Protein AF-A0A6P6T6K2-F1 (afdb_monomer)

Radius of gyration: 22.76 Å; Cα contacts (8 Å, |Δi|>4): 52; chains: 1; bounding box: 48×36×70 Å

Secondary structure (DSSP, 8-state):
--SS-GGGHHHHHHHHGGGSSSHHHHS--S--S------PPTTGGGS---TT--HHHHHHHHHHHHHHHHHHHHHHHHHHHHHHHHHHHHHHHHHHGGGS----

Sequence (104 aa):
MIQNDLVHGWGLDFALRRCVEPAHEKIDVVDSQWIVHQVIPSLGSQGQSENGKAPWQGVRERCRSEWAQFQDRLANADKKYIEQLGSTYLLSVYTLMPTLMPNF

Mean predicted aligned error: 10.82 Å

Structure (mmCIF, N/CA/C/O backbone):
data_AF-A0A6P6T6K2-F1
#
_entry.id   AF-A0A6P6T6K2-F1
#
loop_
_atom_site.group_PDB
_atom_site.id
_atom_site.type_symbol
_atom_site.label_atom_id
_atom_site.label_alt_id
_atom_site.label_comp_id
_atom_site.label_asym_id
_atom_site.label_entity_id
_atom_site.label_seq_id
_atom_site.pdbx_PDB_ins_code
_atom_site.Cartn_x
_atom_site.Cartn_y
_atom_site.Cartn_z
_atom_site.occupancy
_atom_site.B_iso_or_equiv
_atom_site.auth_seq_id
_atom_site.auth_comp_id
_atom_site.auth_asym_id
_atom_site.auth_atom_id
_atom_site.pdbx_PDB_model_num
ATOM 1 N N . MET A 1 1 ? -7.225 1.057 -5.249 1.00 55.31 1 MET A N 1
ATOM 2 C CA . MET A 1 1 ? -5.911 1.008 -5.911 1.00 55.31 1 MET A CA 1
ATOM 3 C C . MET A 1 1 ? -6.166 0.750 -7.372 1.00 55.31 1 MET A C 1
ATOM 5 O O . MET A 1 1 ? -6.970 -0.127 -7.673 1.00 55.31 1 MET A O 1
ATOM 9 N N . ILE A 1 2 ? -5.581 1.549 -8.253 1.00 51.41 2 ILE A N 1
ATOM 10 C CA . ILE A 1 2 ? -5.690 1.303 -9.686 1.00 51.41 2 ILE A CA 1
ATOM 11 C C . ILE A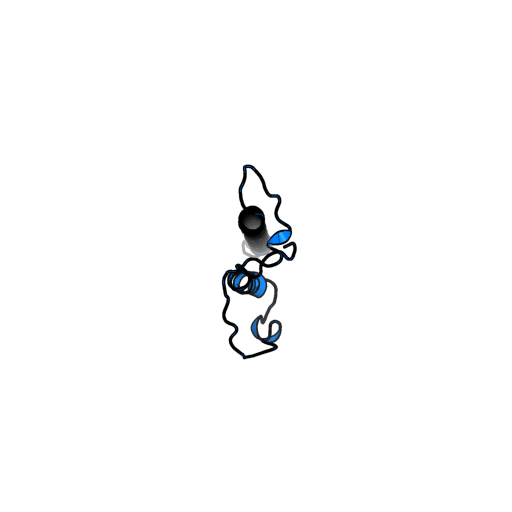 1 2 ? -4.548 0.352 -10.011 1.00 51.41 2 ILE A C 1
ATOM 13 O O . ILE A 1 2 ? -3.416 0.791 -10.023 1.00 51.41 2 ILE A O 1
ATOM 17 N N . GLN A 1 3 ? -4.882 -0.940 -10.143 1.00 56.38 3 GLN A N 1
ATOM 18 C CA . GLN A 1 3 ? -4.239 -2.094 -10.821 1.00 56.38 3 GLN A CA 1
ATOM 19 C C . GLN A 1 3 ? -2.770 -2.045 -11.295 1.00 56.38 3 GLN A C 1
ATOM 21 O O . GLN A 1 3 ? -2.377 -2.815 -12.166 1.00 56.38 3 GLN A O 1
ATOM 26 N N . ASN A 1 4 ? -1.927 -1.195 -10.744 1.00 55.91 4 ASN A N 1
ATOM 27 C CA . ASN A 1 4 ? -0.577 -1.017 -11.196 1.00 55.91 4 ASN A CA 1
ATOM 28 C C . ASN A 1 4 ? 0.310 -1.347 -10.014 1.00 55.91 4 ASN A C 1
ATOM 30 O O . ASN A 1 4 ? 0.663 -0.491 -9.208 1.00 55.91 4 ASN A O 1
ATOM 34 N N . ASP A 1 5 ? 0.650 -2.630 -9.963 1.00 57.38 5 ASP A N 1
ATOM 35 C CA . ASP A 1 5 ? 1.727 -3.214 -9.179 1.00 57.38 5 ASP A CA 1
ATOM 36 C C . ASP A 1 5 ? 1.341 -3.807 -7.817 1.00 57.38 5 ASP A C 1
ATOM 38 O O . ASP A 1 5 ? 1.294 -3.153 -6.775 1.00 57.38 5 ASP A O 1
ATOM 42 N N . LEU A 1 6 ? 1.184 -5.133 -7.829 1.00 57.53 6 LEU A N 1
ATOM 43 C CA . LEU A 1 6 ? 1.142 -5.988 -6.641 1.00 57.53 6 LEU A CA 1
ATOM 44 C C . LEU A 1 6 ? 2.489 -6.031 -5.884 1.00 57.53 6 LEU A C 1
ATOM 46 O O . LEU A 1 6 ? 2.598 -6.776 -4.915 1.00 57.53 6 LEU A O 1
ATOM 50 N N . VAL A 1 7 ? 3.475 -5.187 -6.239 1.00 60.12 7 VAL A N 1
ATOM 51 C CA . VAL A 1 7 ? 4.711 -4.948 -5.461 1.00 60.12 7 VAL A CA 1
ATOM 52 C C . VAL A 1 7 ? 4.415 -4.639 -3.992 1.00 60.12 7 VAL A C 1
ATOM 54 O O . VAL A 1 7 ? 5.184 -5.033 -3.121 1.00 60.12 7 VAL A O 1
ATOM 57 N N . HIS A 1 8 ? 3.280 -3.994 -3.707 1.00 58.66 8 HIS A N 1
ATOM 58 C CA . HIS A 1 8 ? 2.816 -3.710 -2.343 1.00 58.66 8 HIS A CA 1
ATOM 59 C C . HIS A 1 8 ? 1.665 -4.626 -1.884 1.00 58.66 8 HIS A C 1
ATOM 61 O O . HIS A 1 8 ? 1.119 -4.423 -0.802 1.00 58.66 8 HIS A O 1
ATOM 67 N N . GLY A 1 9 ? 1.288 -5.634 -2.680 1.00 63.41 9 GLY A N 1
ATOM 68 C CA . GLY A 1 9 ? 0.151 -6.522 -2.411 1.00 63.41 9 GLY A CA 1
ATOM 69 C C . GLY A 1 9 ? 0.275 -7.256 -1.077 1.00 63.41 9 GLY A C 1
ATOM 70 O O . GLY A 1 9 ? -0.690 -7.318 -0.326 1.00 63.41 9 GLY A O 1
ATOM 71 N N . TRP A 1 10 ? 1.493 -7.666 -0.708 1.00 67.25 10 TRP A N 1
ATOM 72 C CA . TRP A 1 10 ? 1.782 -8.281 0.595 1.00 67.25 10 TRP A CA 1
ATOM 73 C C . TRP A 1 10 ? 1.395 -7.406 1.797 1.00 67.25 10 TRP A C 1
ATOM 75 O O . TRP A 1 10 ? 1.029 -7.923 2.846 1.00 67.25 10 TRP A O 1
ATOM 85 N N . GLY A 1 11 ? 1.472 -6.079 1.670 1.00 74.19 11 GLY A N 1
ATOM 86 C CA . GLY A 1 11 ? 1.076 -5.154 2.734 1.00 74.19 11 GLY A CA 1
ATOM 87 C C . GLY A 1 11 ? -0.434 -4.909 2.799 1.00 74.19 11 GLY A C 1
ATOM 88 O O . GLY A 1 11 ? -0.939 -4.470 3.832 1.00 74.19 11 GLY A O 1
ATOM 89 N N . LEU A 1 12 ? -1.156 -5.176 1.708 1.00 79.62 12 LEU A N 1
ATOM 90 C CA . LEU A 1 12 ? -2.584 -4.894 1.584 1.00 79.62 12 LEU A CA 1
ATOM 91 C C . LEU A 1 12 ? -3.428 -5.841 2.440 1.00 79.62 12 LEU A C 1
ATOM 93 O O . LEU A 1 12 ? -4.355 -5.394 3.117 1.00 79.62 12 LEU A O 1
ATOM 97 N N . ASP A 1 13 ? -3.083 -7.127 2.444 1.00 76.38 13 ASP A N 1
ATOM 98 C CA . ASP A 1 13 ? -3.847 -8.167 3.140 1.00 76.38 13 ASP A CA 1
ATOM 99 C C . ASP A 1 13 ? -3.882 -7.918 4.658 1.00 76.38 13 ASP A C 1
ATOM 101 O O . ASP A 1 13 ? -4.918 -8.085 5.309 1.00 76.38 13 ASP A O 1
ATOM 105 N N . PHE A 1 14 ? -2.788 -7.386 5.221 1.00 79.44 14 PHE A N 1
ATOM 106 C CA . PHE A 1 14 ? -2.723 -6.964 6.625 1.00 79.44 14 PHE A CA 1
ATOM 107 C C . PHE A 1 14 ? -3.691 -5.828 6.966 1.00 79.44 14 PHE A C 1
ATOM 109 O O . PHE A 1 14 ? -4.163 -5.749 8.102 1.00 79.44 14 PHE A O 1
ATOM 116 N N . ALA A 1 15 ? -3.994 -4.950 6.009 1.00 84.50 15 ALA A N 1
ATOM 117 C CA . ALA A 1 15 ? -4.977 -3.895 6.203 1.00 84.50 15 ALA A CA 1
ATOM 118 C C . ALA A 1 15 ? -6.409 -4.415 6.021 1.00 84.50 15 ALA A C 1
ATOM 120 O O . ALA A 1 15 ? -7.270 -4.143 6.858 1.00 84.50 15 ALA A O 1
ATOM 121 N N . LEU A 1 16 ? -6.660 -5.189 4.960 1.00 82.75 16 LEU A N 1
ATOM 122 C CA . LEU A 1 16 ? -8.002 -5.654 4.600 1.00 82.75 16 LEU A CA 1
ATOM 123 C C . LEU A 1 16 ? -8.595 -6.640 5.604 1.00 82.75 16 LEU A C 1
ATOM 125 O O . LEU A 1 16 ? -9.808 -6.627 5.813 1.00 82.75 16 LEU A O 1
ATOM 129 N N . ARG A 1 17 ? -7.764 -7.431 6.298 1.00 85.25 17 ARG A N 1
ATOM 130 C CA . ARG A 1 17 ? -8.245 -8.352 7.342 1.00 85.25 17 ARG A CA 1
ATOM 131 C C . ARG A 1 17 ? -9.080 -7.657 8.425 1.00 85.25 17 ARG A C 1
ATOM 133 O O . ARG A 1 17 ? -9.901 -8.294 9.061 1.00 85.25 17 ARG A O 1
ATOM 140 N N . ARG A 1 18 ? -8.868 -6.354 8.656 1.00 84.62 18 ARG A N 1
ATOM 141 C CA . ARG A 1 18 ? -9.585 -5.568 9.675 1.00 84.62 18 ARG A CA 1
ATOM 142 C C . ARG A 1 18 ? -11.031 -5.261 9.278 1.00 84.62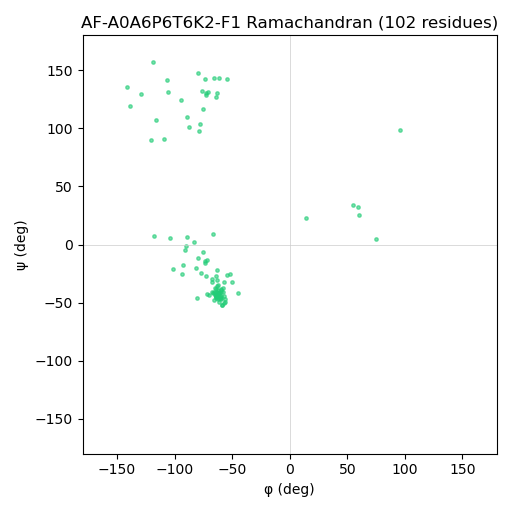 18 ARG A C 1
ATOM 144 O O . ARG A 1 18 ? -11.803 -4.812 10.117 1.00 84.62 18 ARG A O 1
ATOM 151 N N . CYS A 1 19 ? -11.387 -5.457 8.009 1.00 84.44 19 CYS A N 1
ATOM 152 C CA . CYS A 1 19 ? -12.715 -5.163 7.476 1.00 84.44 19 CYS A CA 1
ATOM 153 C C . CYS A 1 19 ? -13.681 -6.355 7.556 1.00 84.44 19 CYS A C 1
ATOM 155 O O . CYS A 1 19 ? -14.846 -6.205 7.194 1.00 84.44 19 CYS A O 1
ATOM 157 N N . VAL A 1 20 ? -13.221 -7.530 7.994 1.00 87.56 20 VAL A N 1
ATOM 158 C CA . VAL A 1 20 ? -14.017 -8.762 8.026 1.00 87.56 20 VAL A CA 1
ATOM 159 C C . VAL A 1 20 ? -13.717 -9.569 9.287 1.00 87.56 20 VAL A C 1
ATOM 161 O O . VAL A 1 20 ? -12.563 -9.763 9.643 1.00 87.56 20 VAL A O 1
ATOM 164 N N . GLU A 1 21 ? -14.763 -10.071 9.944 1.00 85.62 21 GLU A N 1
ATOM 165 C CA . GLU A 1 21 ? -14.646 -10.929 11.129 1.00 85.62 21 GLU A CA 1
ATOM 166 C C . GLU A 1 21 ? -15.497 -12.199 10.940 1.00 85.62 21 GLU A C 1
ATOM 168 O O . GLU A 1 21 ? -16.677 -12.065 10.580 1.00 85.62 21 GLU A O 1
ATOM 173 N N . PRO A 1 22 ? -14.953 -13.410 11.154 1.00 85.62 22 PRO A N 1
ATOM 174 C CA . PRO A 1 22 ? -13.533 -13.723 11.336 1.00 85.62 22 PRO A CA 1
ATOM 175 C C . PRO A 1 22 ? -12.764 -13.695 10.009 1.00 85.62 22 PRO A C 1
ATOM 177 O O . PRO A 1 22 ? -13.189 -14.261 9.002 1.00 85.62 22 PRO A O 1
ATOM 180 N N . ALA A 1 23 ? -11.619 -13.009 9.995 1.00 84.56 23 ALA A N 1
ATOM 181 C CA . ALA A 1 23 ? -10.894 -12.744 8.754 1.00 84.56 23 ALA A CA 1
ATOM 182 C C . ALA A 1 23 ? -10.372 -14.011 8.062 1.00 84.56 23 ALA A C 1
ATOM 184 O O . ALA A 1 23 ? -10.431 -14.095 6.846 1.00 84.56 23 ALA A O 1
ATOM 185 N N . HIS A 1 24 ? -9.905 -14.999 8.824 1.00 80.19 24 HIS A N 1
ATOM 186 C CA . HIS A 1 24 ? -9.297 -16.229 8.304 1.00 80.19 24 HIS A CA 1
ATOM 187 C C . HIS A 1 24 ? -10.301 -17.215 7.687 1.00 80.19 24 HIS A C 1
ATOM 189 O O . HIS A 1 24 ? -9.896 -18.125 6.980 1.00 80.19 24 HIS A O 1
ATOM 195 N N . GLU A 1 25 ? -11.598 -17.047 7.956 1.00 83.44 25 GLU A N 1
ATOM 196 C CA . GLU A 1 25 ? -12.656 -17.849 7.324 1.00 83.44 25 GLU A CA 1
ATOM 197 C C . GLU A 1 25 ? -13.214 -17.162 6.072 1.00 83.44 25 GLU A C 1
ATOM 199 O O . GLU A 1 25 ? -13.779 -17.806 5.192 1.00 83.44 25 GLU A O 1
ATOM 204 N N . LYS A 1 26 ? -13.099 -15.830 6.009 1.00 84.00 26 LYS A N 1
ATOM 205 C CA . LYS A 1 26 ? -13.676 -14.994 4.943 1.00 84.00 26 LYS A CA 1
ATOM 206 C C . LYS A 1 26 ? -12.650 -14.552 3.903 1.00 84.00 26 LYS A C 1
ATOM 208 O O . LYS A 1 26 ? -13.031 -14.176 2.798 1.00 84.00 26 LYS A O 1
ATOM 213 N N . ILE A 1 27 ? -11.373 -14.567 4.267 1.00 82.44 27 ILE A N 1
ATOM 214 C CA . ILE A 1 27 ? -10.225 -14.343 3.397 1.00 82.44 27 ILE A CA 1
ATOM 215 C C . ILE A 1 27 ? -9.447 -15.651 3.404 1.00 82.44 27 ILE A C 1
ATOM 217 O O . ILE A 1 27 ? -8.817 -15.984 4.406 1.00 82.44 27 ILE A O 1
ATOM 221 N N . ASP A 1 28 ? -9.515 -16.375 2.293 1.00 74.00 28 ASP A N 1
ATOM 222 C CA . ASP A 1 28 ? -8.866 -17.673 2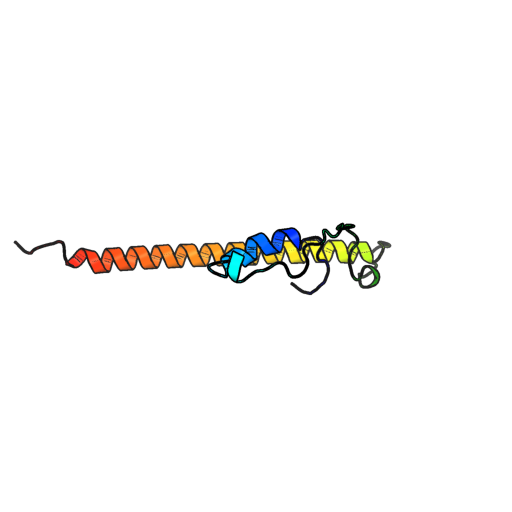.141 1.00 74.00 28 ASP A CA 1
ATOM 223 C C . ASP A 1 28 ? -7.839 -17.648 1.002 1.00 74.00 28 ASP A C 1
ATOM 225 O O . ASP A 1 28 ? -7.891 -16.815 0.089 1.00 74.00 28 ASP A O 1
ATOM 229 N N . VAL A 1 29 ? -6.881 -18.564 1.077 1.00 73.19 29 VAL A N 1
ATOM 230 C CA . VAL A 1 29 ? -5.810 -18.742 0.103 1.00 73.19 29 VAL A CA 1
ATOM 231 C C . VAL A 1 29 ? -6.292 -19.711 -0.974 1.00 73.19 29 VAL A C 1
ATOM 233 O O . VAL A 1 29 ? -6.428 -20.906 -0.739 1.00 73.19 29 VAL A O 1
ATOM 236 N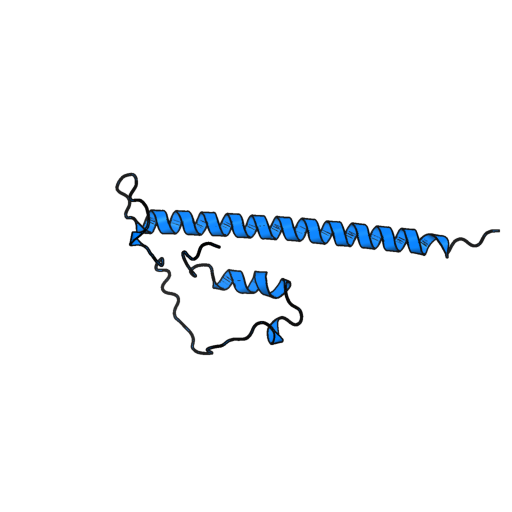 N . VAL A 1 30 ? -6.527 -19.197 -2.183 1.00 71.38 30 VAL A N 1
ATOM 237 C CA . VAL A 1 30 ? -7.006 -20.009 -3.320 1.00 71.38 30 VAL A CA 1
ATOM 238 C C . VAL A 1 30 ? -5.910 -20.924 -3.884 1.00 71.38 30 VAL A C 1
ATOM 240 O O . VAL A 1 30 ? -6.215 -21.981 -4.431 1.00 71.38 30 VAL A O 1
ATOM 243 N N . ASP A 1 31 ? -4.640 -20.540 -3.741 1.00 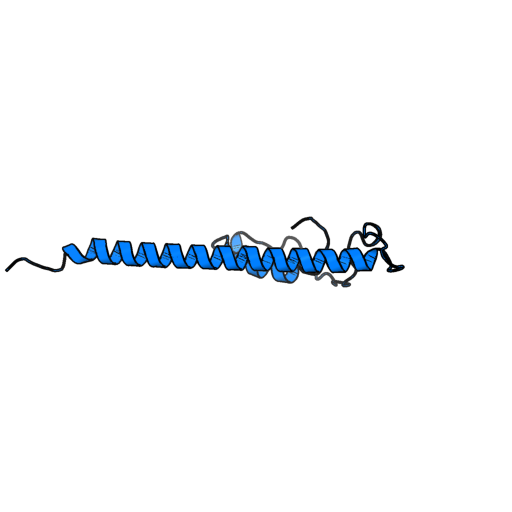68.94 31 ASP A N 1
ATOM 244 C CA . ASP A 1 31 ? -3.489 -21.324 -4.191 1.00 68.94 31 ASP A CA 1
ATOM 245 C C . ASP A 1 31 ? -2.368 -21.260 -3.144 1.00 68.94 31 ASP A C 1
ATOM 247 O O . ASP A 1 31 ? -1.877 -20.182 -2.806 1.00 68.94 31 ASP A O 1
ATOM 251 N N . SER A 1 32 ? -1.986 -22.414 -2.590 1.00 71.31 32 SER A N 1
ATOM 252 C CA . SER A 1 32 ? -0.944 -22.528 -1.562 1.00 71.31 32 SER A CA 1
ATOM 253 C C . SER A 1 32 ? 0.473 -22.577 -2.143 1.00 71.31 32 SER A C 1
ATOM 255 O O . SER A 1 32 ? 1.440 -22.774 -1.401 1.00 71.31 32 SER A O 1
ATOM 257 N N . GLN A 1 33 ? 0.623 -22.465 -3.465 1.00 81.50 33 GLN A N 1
ATOM 258 C CA . GLN A 1 33 ? 1.930 -22.364 -4.098 1.00 81.50 33 GLN A CA 1
ATOM 259 C C . GLN A 1 33 ? 2.566 -21.006 -3.800 1.00 81.50 33 GLN A C 1
ATOM 261 O O . GLN A 1 33 ? 1.969 -19.944 -3.969 1.00 81.50 33 GLN A O 1
ATOM 266 N N . TRP A 1 34 ? 3.826 -21.037 -3.370 1.00 68.94 34 TRP A N 1
ATOM 267 C CA . TRP A 1 34 ? 4.598 -19.820 -3.180 1.00 68.94 34 TRP A CA 1
ATOM 268 C C . TRP A 1 34 ? 4.968 -19.237 -4.548 1.00 68.94 34 TRP A C 1
ATOM 270 O O . TRP A 1 34 ? 5.497 -19.926 -5.419 1.00 68.94 34 TRP A O 1
ATOM 280 N N . ILE A 1 35 ? 4.705 -17.945 -4.729 1.00 70.25 35 ILE A N 1
ATOM 281 C CA . ILE A 1 35 ? 5.091 -17.200 -5.928 1.00 70.25 35 ILE A CA 1
ATOM 282 C C . ILE A 1 35 ? 6.274 -16.306 -5.565 1.00 70.25 35 ILE A C 1
ATOM 284 O O . ILE A 1 35 ? 6.236 -15.573 -4.575 1.00 70.25 35 ILE A O 1
ATOM 288 N N . VAL A 1 36 ? 7.332 -16.336 -6.380 1.00 76.00 36 VAL A N 1
ATOM 289 C CA . VAL A 1 36 ? 8.445 -15.392 -6.231 1.00 76.00 36 VAL A CA 1
ATOM 290 C C . VAL A 1 36 ? 8.021 -14.031 -6.748 1.00 76.00 36 VAL A C 1
ATOM 292 O O . VAL A 1 36 ? 7.796 -13.841 -7.944 1.00 76.00 36 VAL A O 1
ATOM 295 N N . HIS A 1 37 ? 7.988 -13.055 -5.851 1.00 73.88 37 HIS A N 1
ATOM 296 C CA . HIS A 1 37 ? 7.749 -11.675 -6.225 1.00 73.88 37 HIS A CA 1
ATOM 297 C C . HIS A 1 37 ? 9.027 -11.045 -6.813 1.00 73.88 37 HIS A C 1
ATOM 299 O O . HIS A 1 37 ? 9.933 -10.658 -6.080 1.00 73.88 37 HIS A O 1
ATOM 305 N N . GLN A 1 38 ? 9.102 -10.892 -8.139 1.00 76.25 38 GLN A N 1
ATOM 306 C CA . GLN A 1 38 ? 10.310 -10.396 -8.826 1.00 76.25 38 GLN A CA 1
ATOM 307 C C . GLN A 1 38 ? 10.556 -8.879 -8.698 1.00 76.25 38 GLN A C 1
ATOM 309 O O . GLN A 1 38 ? 11.590 -8.384 -9.138 1.00 76.25 38 GLN A O 1
ATOM 314 N N . VAL A 1 39 ? 9.629 -8.116 -8.103 1.00 73.44 39 VAL A N 1
ATOM 315 C CA . VAL A 1 39 ? 9.745 -6.643 -7.937 1.00 73.44 39 VAL A CA 1
ATOM 316 C C . VAL A 1 39 ? 9.855 -5.901 -9.286 1.00 73.44 39 VAL A C 1
ATOM 318 O O . VAL A 1 39 ? 10.392 -4.790 -9.399 1.00 73.44 39 VAL A O 1
ATOM 321 N N . ILE A 1 40 ? 9.328 -6.526 -10.339 1.00 74.94 40 ILE A N 1
ATOM 322 C CA . ILE A 1 40 ? 9.250 -5.956 -11.680 1.00 74.94 40 ILE A CA 1
ATOM 323 C C . ILE A 1 40 ? 7.875 -5.313 -11.831 1.00 74.94 40 ILE A C 1
ATOM 325 O O . ILE A 1 40 ? 6.877 -6.011 -11.642 1.00 74.94 40 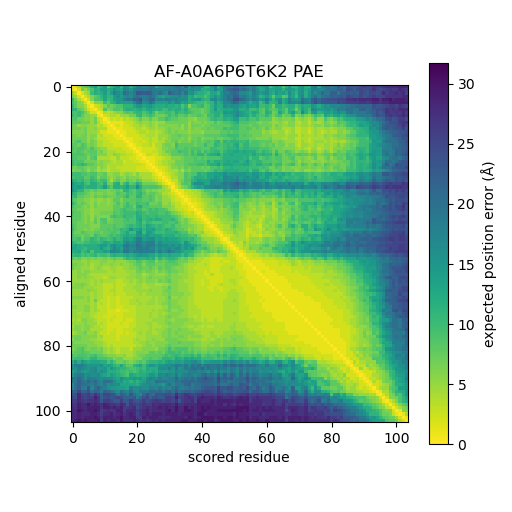ILE A O 1
ATOM 329 N N . PRO A 1 41 ? 7.813 -4.017 -12.185 1.00 72.81 41 PRO A N 1
ATOM 330 C CA . PRO A 1 41 ? 6.545 -3.345 -12.311 1.00 72.81 41 PRO A CA 1
ATOM 331 C C . PRO A 1 41 ? 5.697 -3.937 -13.428 1.00 72.81 41 PRO A C 1
ATOM 333 O O . PRO A 1 41 ? 6.126 -4.001 -14.586 1.00 72.81 41 PRO A O 1
ATOM 336 N N . SER A 1 42 ? 4.466 -4.309 -13.089 1.00 73.00 42 SER A N 1
ATOM 337 C CA . SER A 1 42 ? 3.455 -4.597 -14.104 1.00 73.00 42 SER A CA 1
ATOM 338 C C . SER A 1 42 ? 3.196 -3.339 -14.937 1.00 73.00 42 SER A C 1
ATOM 340 O O . SER A 1 42 ? 3.244 -2.221 -14.426 1.00 73.00 42 SER A O 1
ATOM 342 N N . LEU A 1 43 ? 2.960 -3.520 -16.241 1.00 76.06 43 LEU A N 1
ATOM 343 C CA . LEU A 1 43 ? 2.702 -2.420 -17.180 1.00 76.06 43 LEU A CA 1
ATOM 344 C C . LEU A 1 43 ? 3.848 -1.393 -17.262 1.00 76.06 43 LEU A C 1
ATOM 346 O O . LEU A 1 43 ? 3.613 -0.215 -17.522 1.00 76.06 43 LEU A O 1
ATOM 350 N N . GLY A 1 44 ? 5.104 -1.828 -17.090 1.00 76.19 44 GLY A N 1
ATOM 351 C CA . GLY A 1 44 ? 6.290 -0.960 -17.130 1.00 76.19 44 GLY A CA 1
ATOM 352 C C . GLY A 1 44 ? 6.409 -0.061 -18.373 1.00 76.19 44 GLY A C 1
ATOM 353 O O . GLY A 1 44 ? 7.013 1.004 -18.294 1.00 76.19 44 GLY A O 1
ATOM 354 N N . SER A 1 45 ? 5.806 -0.439 -19.505 1.00 80.50 45 SER A N 1
ATOM 355 C CA . SER A 1 45 ? 5.753 0.369 -20.735 1.00 80.50 45 SER A CA 1
ATOM 356 C C . SER A 1 45 ? 4.693 1.480 -20.728 1.00 80.50 45 SER A C 1
ATOM 358 O O . SER A 1 45 ? 4.730 2.344 -21.596 1.00 80.50 45 SER A O 1
ATOM 360 N N . GLN A 1 46 ? 3.766 1.488 -19.766 1.00 81.06 46 GLN A N 1
ATOM 361 C CA . GLN A 1 46 ? 2.696 2.487 -19.639 1.00 81.06 46 GLN A CA 1
ATOM 362 C C . GLN A 1 46 ? 3.088 3.707 -18.791 1.00 81.06 46 GLN A C 1
ATOM 364 O O . GLN A 1 46 ? 2.243 4.539 -18.455 1.00 81.06 46 GLN A O 1
ATOM 369 N N . GLY A 1 47 ? 4.346 3.816 -18.369 1.00 76.56 47 GLY A N 1
ATOM 370 C CA . GLY A 1 47 ? 4.831 5.048 -17.755 1.00 76.56 47 GLY A CA 1
ATOM 371 C C . GLY A 1 47 ? 5.173 6.094 -18.808 1.00 76.56 47 GLY A C 1
ATOM 372 O O . GLY A 1 47 ? 5.625 5.768 -19.904 1.00 76.56 47 GLY A O 1
ATOM 373 N N . GLN A 1 48 ? 4.984 7.365 -18.471 1.00 78.31 48 GLN A N 1
ATOM 374 C CA . GLN A 1 48 ? 5.482 8.451 -19.305 1.00 78.31 48 GLN A CA 1
ATOM 375 C C . GLN A 1 48 ? 7.005 8.529 -19.173 1.00 78.31 48 GLN A C 1
ATOM 377 O O . GLN A 1 48 ? 7.557 8.545 -18.073 1.00 78.31 48 GLN A O 1
ATOM 382 N N . SER A 1 49 ? 7.683 8.543 -20.318 1.00 77.50 49 SER A N 1
ATOM 383 C CA . SER A 1 49 ? 9.112 8.828 -20.391 1.00 77.50 49 SER A CA 1
ATOM 384 C C . SER A 1 49 ? 9.303 10.337 -20.282 1.00 77.50 49 SER A C 1
ATOM 386 O O . SER A 1 49 ? 9.172 11.051 -21.274 1.00 77.50 49 SER A O 1
ATOM 388 N N . GLU A 1 50 ? 9.617 10.824 -19.088 1.00 80.25 50 GLU A N 1
ATOM 389 C CA . GLU A 1 50 ? 9.939 12.232 -18.851 1.00 80.25 50 GLU A CA 1
ATOM 390 C C . GLU A 1 50 ? 11.441 12.409 -18.616 1.00 80.25 50 GLU A C 1
ATOM 392 O O . GLU A 1 50 ? 12.079 11.590 -17.954 1.00 80.25 50 GLU A O 1
ATOM 397 N N . ASN A 1 51 ? 12.023 13.491 -19.143 1.00 81.19 51 ASN A N 1
ATOM 398 C CA . ASN A 1 51 ? 13.423 13.869 -18.898 1.00 81.19 51 ASN A CA 1
ATOM 399 C C . ASN A 1 51 ? 14.451 12.762 -19.224 1.00 81.19 51 ASN A C 1
ATOM 401 O O . ASN A 1 51 ? 15.461 12.620 -18.538 1.00 81.19 51 ASN A O 1
ATOM 405 N N . GLY A 1 52 ? 14.179 11.943 -20.246 1.00 81.56 52 GLY A N 1
ATOM 406 C CA . GLY A 1 52 ? 15.049 10.829 -20.646 1.00 81.56 52 GLY A CA 1
ATOM 407 C C . GLY A 1 52 ? 15.006 9.607 -19.718 1.00 81.56 52 GLY A C 1
ATOM 408 O O . GLY A 1 52 ? 15.760 8.658 -19.933 1.00 81.56 52 GLY A O 1
ATOM 409 N N . LYS A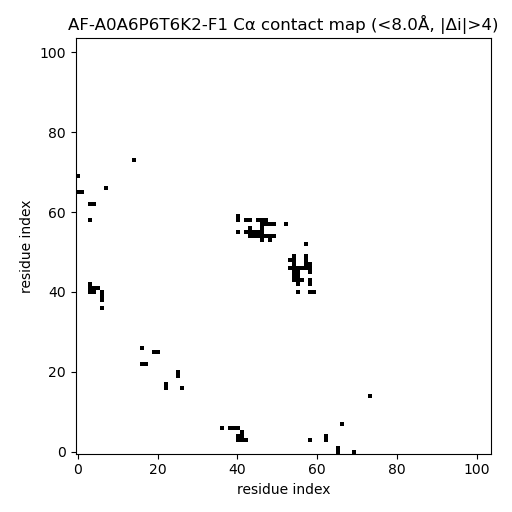 1 53 ? 14.134 9.592 -18.701 1.00 85.62 53 LYS A N 1
ATOM 410 C CA . LYS A 1 53 ? 13.905 8.418 -17.854 1.00 85.62 53 LYS A CA 1
ATOM 411 C C . LYS A 1 53 ? 13.110 7.353 -18.603 1.00 85.62 53 LYS A C 1
ATOM 413 O O . LYS A 1 53 ? 12.156 7.652 -19.315 1.00 85.62 53 LYS A O 1
ATOM 418 N N . ALA A 1 54 ? 13.454 6.089 -18.374 1.00 87.25 54 ALA A N 1
ATOM 419 C CA . ALA A 1 54 ? 12.707 4.975 -18.942 1.00 87.25 54 ALA A CA 1
ATOM 420 C C . ALA A 1 54 ? 11.267 4.909 -18.371 1.00 87.25 54 ALA A C 1
ATOM 422 O O . ALA A 1 54 ? 11.094 5.113 -17.167 1.00 87.25 54 ALA A O 1
ATOM 423 N N . PRO A 1 55 ? 10.253 4.539 -19.180 1.00 86.44 55 PRO A N 1
ATOM 424 C CA . PRO A 1 55 ? 8.842 4.441 -18.774 1.00 86.44 55 PRO A CA 1
ATOM 425 C C . PRO A 1 55 ? 8.586 3.742 -17.428 1.00 86.44 55 PRO A C 1
ATOM 427 O O . PRO A 1 55 ? 7.823 4.229 -16.595 1.00 86.44 55 PRO A O 1
ATOM 430 N N . TRP A 1 56 ? 9.283 2.637 -17.150 1.00 83.75 56 TRP A N 1
ATOM 431 C CA . TRP A 1 56 ? 9.087 1.859 -15.921 1.00 83.75 56 TRP A CA 1
ATOM 432 C C . TRP A 1 56 ? 9.425 2.641 -14.641 1.00 83.75 56 TRP A C 1
ATOM 434 O O . TRP A 1 56 ? 8.938 2.302 -13.561 1.00 83.75 56 TRP A O 1
ATOM 444 N N . GLN A 1 57 ? 10.239 3.698 -14.738 1.00 86.31 57 GLN A N 1
ATOM 445 C CA . GLN A 1 57 ? 10.540 4.573 -13.605 1.00 86.31 57 GLN A CA 1
ATOM 446 C C . GLN A 1 57 ? 9.321 5.412 -13.216 1.00 86.31 57 GLN A C 1
ATOM 448 O O . GLN A 1 57 ? 8.992 5.475 -12.032 1.00 86.31 57 GLN A O 1
ATOM 453 N N . GLY A 1 58 ? 8.606 5.970 -14.198 1.00 85.56 58 GLY A N 1
ATOM 454 C CA . GLY A 1 58 ? 7.354 6.696 -13.961 1.00 85.56 58 GLY A CA 1
ATOM 455 C C . GLY A 1 58 ? 6.267 5.787 -13.383 1.00 85.56 58 GLY A C 1
ATOM 456 O O . GLY A 1 58 ? 5.532 6.182 -12.480 1.00 85.56 58 GLY A O 1
ATOM 457 N N . VAL A 1 59 ? 6.229 4.523 -13.822 1.00 83.56 59 VAL A N 1
ATOM 458 C CA . VAL A 1 59 ? 5.376 3.497 -13.205 1.00 83.56 59 VAL A CA 1
ATOM 459 C C . VAL A 1 59 ? 5.710 3.320 -11.722 1.00 83.56 59 VAL A C 1
ATOM 461 O O . VAL A 1 59 ? 4.818 3.442 -10.888 1.00 83.56 59 VAL A O 1
ATOM 464 N N . ARG A 1 60 ? 6.985 3.107 -11.368 1.00 83.06 60 ARG A N 1
ATOM 465 C CA . ARG A 1 60 ? 7.396 2.954 -9.960 1.00 83.06 60 ARG A CA 1
ATOM 466 C C . ARG A 1 60 ? 7.075 4.182 -9.109 1.00 83.06 60 ARG A C 1
ATOM 468 O O . ARG A 1 60 ? 6.682 4.036 -7.953 1.00 83.06 60 ARG A O 1
ATOM 475 N N . GLU A 1 61 ? 7.257 5.385 -9.649 1.00 86.00 61 GLU A N 1
ATOM 476 C CA . GLU A 1 61 ? 6.903 6.632 -8.963 1.00 86.00 61 GLU A CA 1
ATOM 477 C C . GLU A 1 61 ? 5.395 6.702 -8.675 1.00 86.00 61 GLU A C 1
ATOM 479 O O . GLU A 1 61 ? 5.011 6.935 -7.525 1.00 86.00 61 GLU A O 1
ATOM 484 N N . ARG A 1 62 ? 4.547 6.387 -9.663 1.00 84.75 62 ARG A N 1
ATOM 485 C CA . ARG A 1 62 ? 3.090 6.308 -9.488 1.00 84.75 62 ARG A CA 1
ATOM 486 C C . ARG A 1 62 ? 2.689 5.266 -8.441 1.00 84.75 62 ARG A C 1
ATOM 488 O O . ARG A 1 62 ? 1.922 5.593 -7.542 1.00 84.75 62 ARG A O 1
ATOM 495 N N . CYS A 1 63 ? 3.258 4.061 -8.488 1.00 81.69 63 CYS A N 1
ATOM 496 C CA . CYS A 1 63 ? 2.964 2.993 -7.524 1.00 81.69 63 CYS A CA 1
ATOM 497 C C . CYS A 1 63 ? 3.257 3.414 -6.077 1.00 81.69 63 CYS A C 1
ATOM 499 O O . CYS A 1 63 ? 2.467 3.133 -5.177 1.00 81.69 63 CYS A O 1
ATOM 501 N N . ARG A 1 64 ? 4.365 4.131 -5.842 1.00 83.81 64 ARG A N 1
ATOM 502 C CA . ARG A 1 64 ? 4.683 4.675 -4.511 1.00 83.81 64 ARG A CA 1
ATOM 503 C C . ARG A 1 64 ? 3.685 5.742 -4.067 1.00 83.81 64 ARG A C 1
ATOM 505 O O . ARG A 1 64 ? 3.289 5.745 -2.905 1.00 83.81 64 ARG A O 1
ATOM 512 N N . SER A 1 65 ? 3.271 6.629 -4.973 1.00 86.62 65 SER A N 1
ATOM 513 C CA . SER A 1 65 ? 2.264 7.653 -4.667 1.00 86.62 65 SER A CA 1
ATOM 514 C C . SER A 1 65 ? 0.906 7.035 -4.327 1.00 86.62 65 SER A C 1
ATOM 516 O O . SER A 1 65 ? 0.284 7.423 -3.340 1.00 86.62 65 SER A O 1
ATOM 518 N N . GLU A 1 66 ? 0.464 6.036 -5.092 1.00 85.62 66 GLU A N 1
ATOM 519 C CA . GLU A 1 66 ? -0.787 5.323 -4.822 1.00 85.62 66 GLU A CA 1
ATOM 520 C C . GLU A 1 66 ? -0.756 4.590 -3.477 1.00 85.62 66 GLU A C 1
ATOM 522 O O . GLU A 1 66 ? -1.750 4.603 -2.747 1.00 85.62 66 GLU A O 1
ATOM 527 N N . TRP A 1 67 ? 0.386 3.993 -3.120 1.00 83.75 67 TRP A N 1
ATOM 528 C CA . TRP A 1 67 ? 0.562 3.362 -1.815 1.00 83.75 67 TRP A CA 1
ATOM 529 C C . TRP A 1 67 ? 0.480 4.375 -0.665 1.00 83.75 67 TRP A C 1
ATOM 531 O O . TRP A 1 67 ? -0.237 4.133 0.304 1.00 83.75 67 TRP A O 1
ATOM 541 N N . ALA A 1 68 ? 1.128 5.538 -0.790 1.00 88.38 68 ALA A N 1
ATOM 542 C CA . ALA A 1 68 ? 1.028 6.605 0.208 1.00 88.38 68 ALA A CA 1
ATOM 543 C C . ALA A 1 68 ? -0.425 7.086 0.384 1.00 88.38 68 ALA A C 1
ATOM 545 O O . ALA A 1 68 ? -0.932 7.138 1.501 1.00 88.38 68 ALA A O 1
ATOM 546 N N . GLN A 1 69 ? -1.146 7.318 -0.720 1.00 89.75 69 GLN A N 1
ATOM 547 C CA . GLN A 1 69 ? -2.568 7.679 -0.670 1.00 89.75 69 GLN A CA 1
ATOM 548 C C . GLN A 1 69 ? -3.421 6.598 0.005 1.00 89.75 69 GLN A C 1
ATOM 550 O O . GLN A 1 69 ? -4.375 6.904 0.720 1.00 89.75 69 GLN A O 1
ATOM 555 N N . PHE A 1 70 ? -3.113 5.321 -0.228 1.00 86.56 70 PHE A N 1
ATOM 556 C CA . PHE A 1 70 ? -3.793 4.220 0.445 1.00 86.56 70 PHE A CA 1
ATOM 557 C C . PHE A 1 70 ? -3.547 4.239 1.961 1.00 86.56 70 PHE A C 1
ATOM 559 O O . PHE A 1 70 ? -4.508 4.137 2.727 1.00 86.56 70 PHE A O 1
ATOM 566 N N . GLN A 1 71 ? -2.298 4.431 2.392 1.00 87.69 71 GLN A N 1
ATOM 567 C CA . GLN A 1 71 ? -1.947 4.548 3.810 1.00 87.69 71 GLN A CA 1
ATOM 568 C C . GLN A 1 71 ? -2.659 5.733 4.476 1.00 87.69 71 GLN A C 1
ATOM 570 O O . GLN A 1 71 ? -3.257 5.561 5.538 1.00 87.69 71 GLN A O 1
ATOM 575 N N . ASP A 1 72 ? -2.697 6.895 3.821 1.00 93.50 72 ASP A N 1
ATOM 576 C CA . ASP A 1 72 ? -3.415 8.073 4.318 1.00 93.50 72 ASP A CA 1
ATOM 577 C C . ASP A 1 72 ? -4.917 7.804 4.465 1.00 93.50 72 ASP A C 1
ATOM 579 O O . ASP A 1 72 ? -5.549 8.188 5.453 1.00 93.50 72 ASP A O 1
ATOM 583 N N . ARG A 1 73 ? -5.522 7.115 3.490 1.00 91.50 73 ARG A N 1
ATOM 584 C CA . ARG A 1 73 ? -6.942 6.739 3.547 1.00 91.50 73 ARG A CA 1
ATOM 585 C C . ARG A 1 73 ? -7.239 5.800 4.712 1.00 91.50 73 ARG A C 1
ATOM 587 O O . ARG A 1 73 ? -8.268 5.980 5.361 1.00 91.50 73 ARG A O 1
ATOM 594 N N . LEU A 1 74 ? -6.360 4.836 4.985 1.00 89.31 74 LEU A N 1
ATOM 595 C CA . LEU A 1 74 ? -6.494 3.950 6.141 1.00 89.31 74 LEU A CA 1
ATOM 596 C C . LEU A 1 74 ? -6.341 4.703 7.460 1.00 89.31 74 LEU A C 1
ATOM 598 O O . LEU A 1 74 ? -7.193 4.563 8.330 1.00 89.31 74 LEU A O 1
ATOM 602 N N . ALA A 1 75 ? -5.316 5.545 7.598 1.00 92.31 75 ALA A N 1
ATOM 603 C CA . ALA A 1 75 ? -5.095 6.322 8.816 1.00 92.31 75 ALA A CA 1
ATOM 604 C C . ALA A 1 75 ? -6.290 7.239 9.130 1.00 92.31 75 ALA A C 1
ATOM 606 O O . ALA A 1 75 ? -6.740 7.336 10.273 1.00 92.31 75 ALA A O 1
ATOM 607 N N . ASN A 1 76 ? -6.867 7.863 8.100 1.00 94.56 76 ASN A N 1
ATOM 608 C CA . ASN A 1 76 ? -8.080 8.664 8.244 1.00 94.56 76 ASN A CA 1
ATOM 609 C C . ASN A 1 76 ? -9.302 7.826 8.653 1.00 94.56 76 ASN A C 1
ATOM 611 O O . ASN A 1 76 ? -10.132 8.300 9.430 1.00 94.56 76 ASN A O 1
ATOM 615 N N . ALA A 1 77 ? -9.434 6.601 8.139 1.00 90.94 77 ALA A N 1
ATOM 616 C CA . ALA A 1 77 ? -10.499 5.688 8.550 1.00 90.94 77 ALA A CA 1
ATOM 617 C C . ALA A 1 77 ? -10.331 5.251 10.015 1.00 90.94 77 ALA A C 1
ATOM 619 O O . ALA A 1 77 ? -11.303 5.278 10.768 1.00 90.94 77 ALA A O 1
ATOM 620 N N . ASP A 1 78 ? -9.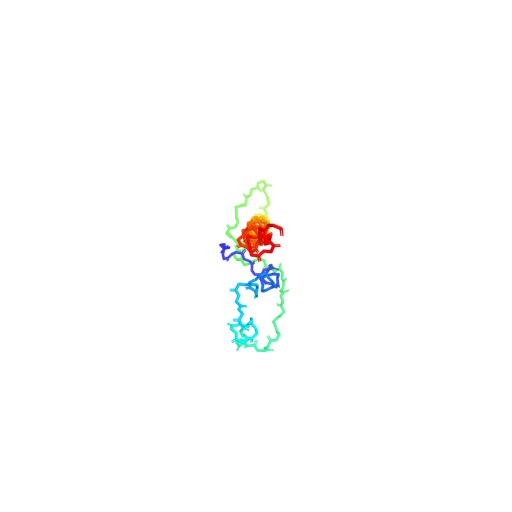103 4.948 10.439 1.00 90.50 78 ASP A N 1
ATOM 621 C CA . ASP A 1 78 ? -8.775 4.576 11.819 1.00 90.50 78 ASP A CA 1
ATOM 622 C C . ASP A 1 78 ? -9.100 5.697 12.799 1.00 90.50 78 ASP A C 1
ATOM 624 O O . ASP A 1 78 ? -9.752 5.467 13.818 1.00 90.50 78 ASP A O 1
ATOM 628 N N . LYS A 1 79 ? -8.717 6.930 12.457 1.00 94.19 79 LYS A N 1
ATOM 629 C CA . LYS A 1 79 ? -9.053 8.108 13.256 1.00 94.19 79 LYS A CA 1
ATOM 630 C C . LYS A 1 79 ? -10.567 8.239 13.447 1.00 94.19 79 LYS A C 1
ATOM 632 O O . LYS A 1 79 ? -11.026 8.363 14.579 1.00 94.19 79 LYS A O 1
ATOM 637 N N . LYS A 1 80 ? -11.344 8.141 12.362 1.00 93.38 80 LYS A N 1
ATOM 638 C CA . LYS A 1 80 ? -12.815 8.211 12.420 1.00 93.38 80 LYS A CA 1
ATOM 639 C C . LYS A 1 80 ? -13.419 7.088 13.259 1.00 93.38 80 LYS A C 1
ATOM 641 O O . LYS A 1 80 ? -14.349 7.331 14.021 1.00 93.38 80 LYS A O 1
ATOM 646 N N . TYR A 1 81 ? -12.900 5.870 13.130 1.00 88.12 81 TYR A N 1
ATOM 647 C CA . TYR A 1 81 ? -13.368 4.723 13.903 1.00 88.12 81 TYR A CA 1
ATOM 648 C C . TYR A 1 81 ? -13.140 4.924 15.409 1.00 88.12 81 TYR A C 1
ATOM 650 O O . TYR A 1 81 ? -14.050 4.710 16.209 1.00 88.12 81 TYR A O 1
ATOM 658 N N . ILE A 1 82 ? -11.957 5.408 15.799 1.00 89.75 82 ILE A N 1
ATOM 659 C CA . ILE A 1 82 ? -11.622 5.699 17.201 1.00 89.75 82 ILE A CA 1
ATOM 660 C C . ILE A 1 82 ? -12.497 6.832 17.756 1.00 89.75 82 ILE A C 1
ATOM 662 O O . ILE A 1 82 ? -12.994 6.725 18.876 1.00 89.75 82 ILE A O 1
ATOM 666 N N . GLU A 1 83 ? -12.733 7.892 16.979 1.00 92.75 83 GLU A N 1
ATOM 667 C CA . GLU A 1 83 ? -13.637 8.988 17.358 1.00 92.75 83 GLU A CA 1
ATOM 668 C C . GLU A 1 83 ? -15.073 8.492 17.595 1.00 92.75 83 GLU A C 1
ATOM 670 O O . GLU A 1 83 ? -15.698 8.848 18.597 1.00 92.75 83 GLU A O 1
ATOM 675 N N . GLN A 1 84 ? -15.588 7.624 16.718 1.00 89.19 84 GLN A N 1
ATOM 676 C CA . GLN A 1 84 ? -16.915 7.017 16.863 1.00 89.19 84 GLN A CA 1
ATOM 677 C C . GLN A 1 84 ? -17.012 6.113 18.092 1.00 89.19 84 GLN A C 1
ATOM 679 O O . GLN A 1 84 ? -17.997 6.187 18.827 1.00 89.19 84 GLN A O 1
ATOM 684 N N . LEU A 1 85 ? -15.994 5.291 18.347 1.00 88.00 85 LEU A N 1
ATOM 685 C CA . LEU A 1 85 ? -15.901 4.486 19.564 1.00 88.00 85 LEU A CA 1
ATOM 686 C C . LEU A 1 85 ? -15.923 5.376 20.803 1.00 88.00 85 LEU A C 1
ATOM 688 O O . LEU A 1 85 ? -16.763 5.173 21.672 1.00 88.00 85 LEU A O 1
ATOM 692 N N . GLY A 1 86 ? -15.059 6.392 20.867 1.00 84.56 86 GLY A N 1
ATOM 693 C CA . GLY A 1 86 ? -15.004 7.332 21.987 1.00 84.56 86 GLY A CA 1
ATOM 694 C C . GLY A 1 86 ? -16.339 8.038 22.230 1.00 84.56 86 GLY A C 1
ATOM 695 O O . GLY A 1 86 ? -16.808 8.092 23.364 1.00 84.56 86 GLY A O 1
ATOM 696 N N . SER A 1 87 ? -16.999 8.507 21.169 1.00 80.25 87 SER A N 1
ATOM 697 C CA . SER A 1 87 ? -18.333 9.110 21.257 1.00 80.25 87 SER A CA 1
ATOM 698 C C . SER A 1 87 ? -19.381 8.116 21.763 1.00 80.25 87 SER A C 1
ATOM 700 O O . SER A 1 87 ? -20.178 8.458 22.631 1.00 80.25 87 SER A O 1
ATOM 702 N N . THR A 1 88 ? -19.338 6.870 21.294 1.00 80.31 88 THR A N 1
ATOM 703 C CA . THR A 1 88 ? -20.257 5.804 21.712 1.00 80.31 88 THR A CA 1
ATOM 704 C C . THR A 1 88 ? -20.035 5.405 23.173 1.00 80.31 88 THR A C 1
ATOM 706 O O . THR A 1 88 ? -21.003 5.227 23.909 1.00 80.31 88 THR A O 1
ATOM 709 N N . TYR A 1 89 ? -18.781 5.315 23.629 1.00 76.12 89 TYR A N 1
ATOM 710 C CA . TYR A 1 89 ? -18.449 5.076 25.035 1.00 76.12 89 TYR A CA 1
ATOM 711 C C . TYR A 1 89 ? -18.919 6.222 25.925 1.00 76.12 89 TYR A C 1
ATOM 713 O O . TYR A 1 89 ? -19.535 5.966 26.955 1.00 76.12 89 TYR A O 1
ATOM 721 N N . LEU A 1 90 ? -18.680 7.474 25.525 1.00 75.31 90 LEU A N 1
ATOM 722 C CA . LEU A 1 90 ? -19.167 8.633 26.269 1.00 75.31 90 LEU A CA 1
ATOM 723 C C . LEU A 1 90 ? -20.695 8.632 26.333 1.00 75.31 90 LEU A C 1
ATOM 725 O O . LEU A 1 90 ? -21.243 8.728 27.425 1.00 75.31 90 LEU A O 1
ATOM 729 N N . LEU A 1 91 ? -21.383 8.455 25.202 1.00 74.62 91 LEU A N 1
ATOM 730 C CA . LEU A 1 91 ? -22.843 8.353 25.164 1.00 74.62 91 LEU A CA 1
ATOM 731 C C . LEU A 1 91 ? -23.347 7.234 26.078 1.00 74.62 91 LEU A C 1
ATOM 733 O O . LEU A 1 91 ? -24.227 7.494 26.887 1.00 74.62 91 LEU A O 1
ATOM 737 N N . SER A 1 92 ? -22.741 6.044 26.025 1.00 72.31 92 SER A N 1
ATOM 738 C CA . SER A 1 92 ? -23.063 4.915 26.906 1.00 72.31 92 SER A CA 1
ATOM 739 C C . SER A 1 92 ? -22.918 5.280 28.389 1.00 72.31 92 SER A C 1
ATOM 741 O O . SER A 1 92 ? -23.870 5.123 29.154 1.00 72.31 92 SER A O 1
ATOM 743 N N . VAL A 1 93 ? -21.784 5.866 28.792 1.00 71.00 93 VAL A N 1
ATOM 744 C CA . VAL A 1 93 ? -21.540 6.315 30.174 1.00 71.00 93 VAL A CA 1
ATOM 745 C C . VAL A 1 93 ? -22.553 7.379 30.606 1.00 71.00 93 VAL A C 1
ATOM 747 O O . VAL A 1 93 ? -23.132 7.257 31.683 1.00 71.00 93 VAL A O 1
ATOM 750 N N . TYR A 1 94 ? -22.832 8.385 29.772 1.00 66.94 94 TYR A N 1
ATOM 751 C CA . TYR A 1 94 ? -23.819 9.427 30.077 1.00 66.94 94 TYR A CA 1
ATOM 752 C C . TYR A 1 94 ? -25.257 8.895 30.122 1.00 66.94 94 TYR A C 1
ATOM 754 O O . TYR A 1 94 ? -26.045 9.390 30.921 1.00 66.94 94 TYR A O 1
ATOM 762 N N . THR A 1 95 ? -25.611 7.885 29.321 1.00 66.44 95 THR A N 1
ATOM 763 C CA . THR A 1 95 ? -26.931 7.230 29.385 1.00 66.44 95 THR A CA 1
ATOM 764 C C . THR A 1 95 ? -27.080 6.260 30.556 1.00 66.44 95 THR A C 1
ATOM 766 O O . THR A 1 95 ? -28.202 6.034 30.997 1.00 66.44 95 THR A O 1
ATOM 769 N N . LEU A 1 96 ? -25.981 5.707 31.082 1.00 59.34 96 LEU A N 1
ATOM 770 C CA . LEU A 1 96 ? -25.975 4.810 32.248 1.00 59.34 96 LEU A CA 1
ATOM 771 C C . LEU A 1 96 ? -25.746 5.552 33.580 1.00 59.34 96 LEU A C 1
ATOM 773 O O . LEU A 1 96 ? -26.065 5.025 34.643 1.00 59.34 96 LEU A O 1
ATOM 777 N N . MET A 1 97 ? -25.238 6.788 33.560 1.00 58.75 97 MET A N 1
ATOM 778 C CA . MET A 1 97 ? -25.096 7.626 34.759 1.00 58.75 97 MET A CA 1
ATOM 779 C C . MET A 1 97 ? -26.404 8.045 35.467 1.00 58.75 97 MET A C 1
ATOM 781 O O . MET A 1 97 ? -26.340 8.240 36.682 1.00 58.75 97 MET A O 1
ATOM 785 N N . PRO A 1 98 ? -27.591 8.160 34.831 1.00 56.09 98 PRO A N 1
ATOM 786 C CA . PRO A 1 98 ? -28.810 8.547 35.543 1.00 56.09 98 PRO A CA 1
ATOM 787 C C . PRO A 1 98 ? -29.358 7.448 36.467 1.00 56.09 98 PRO A C 1
ATOM 789 O O . PRO A 1 98 ? -30.212 7.739 37.296 1.00 56.09 98 PRO A O 1
ATOM 792 N N . THR A 1 99 ? -28.889 6.196 36.367 1.00 56.25 99 THR A N 1
ATOM 793 C CA . THR A 1 99 ? -29.375 5.089 37.216 1.00 56.25 99 THR A CA 1
ATOM 794 C C . THR A 1 99 ? -28.596 4.902 38.522 1.00 56.25 99 THR A C 1
ATOM 796 O O . THR A 1 99 ? -28.938 4.016 39.299 1.00 56.25 99 THR A O 1
ATOM 799 N N . LEU A 1 100 ? -27.558 5.710 38.787 1.00 53.53 100 LEU A N 1
ATOM 800 C CA . LEU A 1 100 ? -26.696 5.584 39.978 1.00 53.53 100 LEU A CA 1
ATOM 801 C C . LEU A 1 100 ? -26.711 6.793 40.926 1.00 53.53 100 LEU A C 1
ATOM 803 O O . LEU A 1 100 ? -25.966 6.799 41.901 1.00 53.53 100 LEU A O 1
ATOM 807 N N . MET A 1 101 ? -27.579 7.782 40.704 1.00 56.12 101 MET A N 1
ATOM 808 C CA . MET A 1 101 ? -27.895 8.774 41.736 1.00 56.12 101 MET A CA 1
ATOM 809 C C . MET A 1 101 ? -29.321 8.545 42.239 1.00 56.12 101 MET A C 1
ATOM 811 O O . MET A 1 101 ? -30.261 9.088 41.656 1.00 56.12 101 MET A O 1
ATOM 815 N N . PRO A 1 102 ? -29.521 7.722 43.288 1.00 51.56 102 PRO A N 1
ATOM 816 C CA . PRO A 1 102 ? -30.785 7.749 43.994 1.00 51.56 102 PRO A CA 1
ATOM 817 C C . PRO A 1 102 ? -30.943 9.138 44.621 1.00 51.56 102 PRO A C 1
ATOM 819 O O . PRO A 1 102 ? -30.021 9.674 45.235 1.00 51.56 102 PRO A O 1
ATOM 822 N N . ASN A 1 103 ? -32.112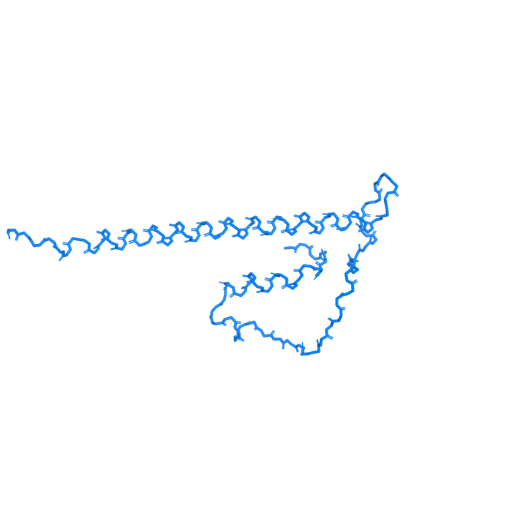 9.732 44.393 1.00 53.84 103 ASN A N 1
ATOM 823 C CA . ASN A 1 103 ? -32.586 10.883 45.148 1.00 53.84 103 ASN A CA 1
ATOM 824 C C . ASN A 1 103 ? -32.557 10.556 46.651 1.00 53.84 103 ASN A C 1
ATOM 826 O O . ASN A 1 103 ? -32.983 9.460 47.017 1.00 53.84 103 ASN A O 1
ATOM 830 N N . PHE A 1 104 ? -32.202 11.564 47.457 1.00 44.41 104 PHE A N 1
ATOM 831 C CA . PHE A 1 104 ? -32.183 11.602 48.930 1.00 44.41 104 PHE A CA 1
ATOM 832 C C . PHE A 1 104 ? -31.011 10.922 49.647 1.00 44.41 104 PHE A C 1
ATOM 834 O O . PHE A 1 104 ? -30.823 9.695 49.515 1.00 44.41 104 PHE A O 1
#

Solvent-accessible surface area (backbone atoms only — not comparable to full-atom values): 6448 Å² total; per-residue (Å²): 132,82,92,51,45,69,81,56,46,80,61,46,57,74,57,54,46,78,79,44,88,65,33,76,82,76,54,74,81,92,64,91,72,88,75,84,82,80,79,68,65,58,67,29,80,76,20,65,64,56,97,88,41,59,21,44,55,43,37,53,54,51,38,52,51,53,50,52,54,50,52,52,52,49,53,54,49,51,52,52,51,52,52,52,50,52,50,50,51,49,50,50,51,64,70,56,50,72,80,74,63,76,82,130

Foldseek 3Di:
DPPKDCLCVVVVLVLCCVVDPPSDVVDDDPDPDDDDDPSQIDPQCPADCPPNDRRNVNSVVVVVVVVVVVVVVSVVVVVVVVVVVVVVVVVVCVVVVVVPDDDD

pLDDT: mean 77.1, std 11.74, range [44.41, 94.56]